Protein AF-T1BDK1-F1 (afdb_monomer)

pLDDT: mean 97.27, std 3.26, range [78.88, 98.88]

Secondary structure (DSSP, 8-state):
-HHHHHHHHHHHHHHHHHHHHTT-HHHHHHHHHHHHHH-TT-HHHHHHHHHHHHHTT-HHHHHHHHHHHHHH-TT-HHHHHHHHHHHHHTT-HHHHGGG-

Sequence (100 aa):
SANKALEAAQIHTQLGEAYMQRGNLKGALAKLQLALKFDDSYVPAHTVLAVLYERIGEYGNAEHQYRRVLDLEPKSGSANNNLGAFLCRTGKVEESLQYF

Organism: NCBI:txid410659

Structure (mmCIF, N/CA/C/O backbone):
data_AF-T1BDK1-F1
#
_entry.id   AF-T1BDK1-F1
#
loop_
_atom_site.group_PDB
_atom_site.id
_atom_site.type_symbol
_atom_site.label_atom_id
_atom_site.label_alt_id
_atom_site.label_comp_id
_atom_site.label_asym_id
_atom_site.label_entity_id
_atom_site.label_seq_id
_atom_site.pdbx_PDB_ins_code
_atom_site.Cartn_x
_atom_site.Cartn_y
_atom_site.Cartn_z
_atom_site.occupancy
_atom_site.B_iso_or_equiv
_atom_site.auth_seq_id
_atom_site.auth_comp_id
_atom_site.auth_asym_id
_atom_site.auth_atom_id
_atom_site.pdbx_PDB_model_num
ATOM 1 N N . SER A 1 1 ? 21.110 -8.749 -7.433 1.00 78.88 1 SER A N 1
ATOM 2 C CA . SER A 1 1 ? 21.584 -8.320 -6.102 1.00 78.88 1 SER A CA 1
ATOM 3 C C . SER A 1 1 ? 20.443 -7.610 -5.397 1.00 78.88 1 SER A C 1
ATOM 5 O O . SER A 1 1 ? 19.585 -7.078 -6.094 1.00 78.88 1 SER A O 1
ATOM 7 N N . ALA A 1 2 ? 20.434 -7.585 -4.060 1.00 79.25 2 ALA A N 1
ATOM 8 C CA . ALA A 1 2 ? 19.404 -6.895 -3.270 1.00 79.25 2 ALA A CA 1
ATOM 9 C C . ALA A 1 2 ? 19.199 -5.432 -3.713 1.00 79.25 2 ALA A C 1
ATOM 11 O O . ALA A 1 2 ? 18.072 -4.972 -3.834 1.00 79.25 2 ALA A O 1
ATOM 12 N N . ASN A 1 3 ? 20.283 -4.754 -4.107 1.00 87.38 3 ASN A N 1
ATOM 13 C CA . ASN A 1 3 ? 20.229 -3.377 -4.601 1.00 87.38 3 ASN A CA 1
ATOM 14 C C . ASN A 1 3 ? 19.340 -3.194 -5.850 1.00 87.38 3 ASN A C 1
ATOM 16 O O . ASN A 1 3 ? 18.619 -2.213 -5.956 1.00 87.38 3 ASN A O 1
ATOM 20 N N . LYS A 1 4 ? 19.340 -4.165 -6.778 1.00 93.38 4 LYS A N 1
ATOM 21 C CA . LYS A 1 4 ? 18.497 -4.105 -7.988 1.00 93.38 4 LYS A CA 1
ATOM 22 C C . LYS A 1 4 ? 17.016 -4.358 -7.689 1.00 93.38 4 LYS A C 1
ATOM 24 O O . LYS A 1 4 ? 16.162 -3.853 -8.406 1.00 93.38 4 LYS A O 1
ATOM 29 N N . ALA A 1 5 ? 16.720 -5.165 -6.669 1.00 95.75 5 ALA A N 1
ATOM 30 C CA . ALA A 1 5 ? 15.348 -5.443 -6.251 1.00 95.75 5 ALA A CA 1
ATOM 31 C C . ALA A 1 5 ? 14.712 -4.199 -5.613 1.00 95.75 5 ALA A C 1
ATOM 33 O O . ALA A 1 5 ? 13.636 -3.780 -6.035 1.00 95.75 5 ALA A O 1
ATOM 34 N N . LEU A 1 6 ? 15.440 -3.550 -4.698 1.00 96.75 6 LEU A N 1
ATOM 35 C CA . LEU A 1 6 ? 15.022 -2.290 -4.083 1.00 96.75 6 LEU A CA 1
ATOM 36 C C . LEU A 1 6 ? 14.797 -1.185 -5.128 1.00 96.75 6 LEU A C 1
ATOM 38 O O . LEU A 1 6 ? 13.768 -0.515 -5.112 1.00 96.75 6 LEU A O 1
ATOM 42 N N . GLU A 1 7 ? 15.727 -1.016 -6.070 1.00 98.00 7 GLU A N 1
ATOM 43 C CA . GLU A 1 7 ? 15.597 -0.027 -7.148 1.00 98.00 7 GLU A CA 1
ATOM 44 C C . GLU A 1 7 ? 14.361 -0.294 -8.028 1.00 98.00 7 GLU A C 1
ATOM 46 O O . GLU A 1 7 ? 13.601 0.622 -8.349 1.00 98.00 7 GLU A O 1
ATOM 51 N N . ALA A 1 8 ? 14.097 -1.558 -8.372 1.00 98.19 8 ALA A N 1
ATOM 52 C CA . ALA A 1 8 ? 12.896 -1.925 -9.117 1.00 98.19 8 ALA A CA 1
ATOM 53 C C . ALA A 1 8 ? 11.612 -1.609 -8.327 1.00 98.19 8 ALA A C 1
ATOM 55 O O . ALA A 1 8 ? 10.658 -1.077 -8.902 1.00 98.19 8 ALA A O 1
ATOM 56 N N . ALA A 1 9 ? 11.590 -1.874 -7.017 1.00 98.56 9 ALA A N 1
ATOM 57 C CA . ALA A 1 9 ? 10.464 -1.533 -6.152 1.00 98.56 9 ALA A CA 1
ATOM 58 C C . ALA A 1 9 ? 10.223 -0.015 -6.085 1.00 98.56 9 ALA A C 1
ATOM 60 O O . ALA A 1 9 ? 9.084 0.439 -6.233 1.00 98.56 9 ALA A O 1
ATOM 61 N N . GLN A 1 10 ? 11.288 0.782 -5.970 1.00 98.62 10 GLN A N 1
ATOM 62 C CA . GLN A 1 10 ? 11.232 2.247 -6.001 1.00 98.62 10 GLN A CA 1
ATOM 63 C C . GLN A 1 10 ? 10.619 2.768 -7.307 1.00 98.62 10 GLN A C 1
ATOM 65 O O . GLN A 1 10 ? 9.641 3.518 -7.280 1.00 98.62 10 GLN A O 1
ATOM 70 N N . ILE A 1 11 ? 11.142 2.327 -8.455 1.00 98.69 11 ILE A N 1
ATOM 71 C CA . ILE A 1 11 ? 10.667 2.758 -9.779 1.00 98.69 11 ILE A CA 1
ATOM 72 C C . ILE A 1 11 ? 9.194 2.391 -9.971 1.00 98.69 11 ILE A C 1
ATOM 74 O O . ILE A 1 11 ? 8.387 3.204 -10.426 1.00 98.69 11 ILE A O 1
ATOM 78 N N . HIS A 1 12 ? 8.815 1.164 -9.619 1.00 98.81 12 HIS A N 1
ATOM 79 C CA . HIS A 1 12 ? 7.434 0.720 -9.757 1.00 98.81 12 HIS A CA 1
ATOM 80 C C . HIS A 1 12 ? 6.476 1.453 -8.810 1.00 98.81 12 HIS A C 1
ATOM 82 O O . HIS A 1 12 ? 5.343 1.725 -9.210 1.00 98.81 12 HIS A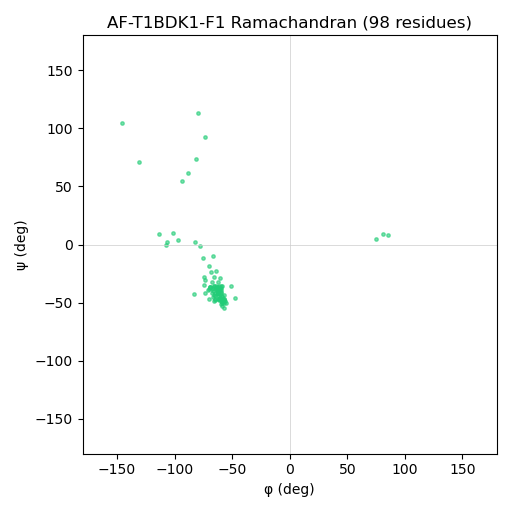 O 1
ATOM 88 N N . THR A 1 13 ? 6.930 1.853 -7.623 1.00 98.88 13 THR A N 1
ATOM 89 C CA . THR A 1 13 ? 6.145 2.689 -6.700 1.00 98.88 13 THR A CA 1
ATOM 90 C C . THR A 1 13 ? 5.897 4.075 -7.284 1.00 98.88 13 THR A C 1
ATOM 92 O O . THR A 1 13 ? 4.744 4.491 -7.386 1.00 98.88 13 THR A O 1
ATOM 95 N N . GLN A 1 14 ? 6.941 4.736 -7.792 1.00 98.88 14 GLN A N 1
ATOM 96 C CA . GLN A 1 14 ? 6.828 6.049 -8.443 1.00 98.88 14 GLN A CA 1
ATOM 97 C C . GLN A 1 14 ? 5.899 6.011 -9.666 1.00 98.88 14 GLN A C 1
ATOM 99 O O . GLN A 1 14 ? 5.074 6.903 -9.867 1.00 98.88 14 GLN A O 1
ATOM 104 N N . LEU A 1 15 ? 5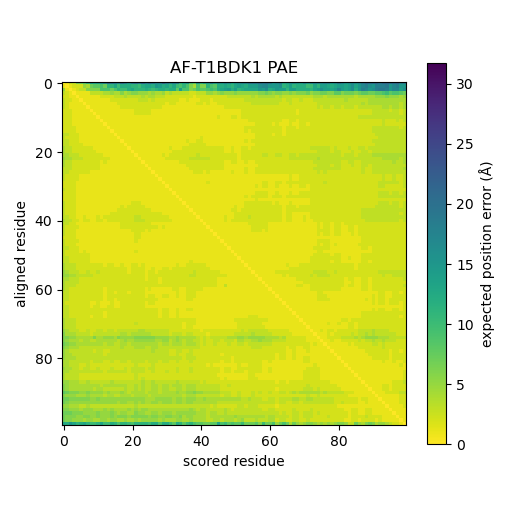.979 4.953 -10.482 1.00 98.81 15 LEU A N 1
ATOM 105 C CA . LEU A 1 15 ? 5.047 4.747 -11.596 1.00 98.81 15 LEU A CA 1
ATOM 106 C C . LEU A 1 15 ? 3.608 4.535 -11.110 1.00 98.81 15 LEU A C 1
ATOM 108 O O . LEU A 1 15 ? 2.671 5.018 -11.748 1.00 98.81 15 LEU A O 1
ATOM 112 N N . GLY A 1 16 ? 3.433 3.817 -9.999 1.00 98.81 16 GLY A N 1
ATOM 113 C CA . GLY A 1 16 ? 2.149 3.630 -9.333 1.00 98.81 16 GLY A CA 1
ATOM 114 C C . GLY A 1 16 ? 1.512 4.962 -8.948 1.00 98.81 16 GLY A C 1
ATOM 115 O O . GLY A 1 16 ? 0.407 5.266 -9.398 1.00 98.81 16 GLY A O 1
ATOM 116 N N . GLU A 1 17 ? 2.242 5.791 -8.206 1.00 98.81 17 GLU A N 1
ATOM 117 C CA . GLU A 1 17 ? 1.821 7.140 -7.808 1.00 98.81 17 GLU A CA 1
ATOM 118 C C . GLU A 1 17 ? 1.479 8.017 -9.020 1.00 98.81 17 GLU A C 1
ATOM 120 O O . GLU A 1 17 ? 0.408 8.628 -9.071 1.00 98.81 17 GLU A O 1
ATOM 125 N N . ALA A 1 18 ? 2.339 8.033 -10.042 1.00 98.75 18 ALA A N 1
ATOM 126 C CA . ALA A 1 18 ? 2.112 8.811 -11.258 1.00 98.75 18 ALA A CA 1
ATOM 127 C C . ALA A 1 18 ? 0.834 8.374 -11.995 1.00 98.75 18 ALA A C 1
ATOM 129 O O . ALA A 1 18 ? 0.083 9.206 -12.514 1.00 98.75 18 ALA A O 1
ATOM 130 N N . TYR A 1 19 ? 0.542 7.072 -12.033 1.00 98.75 19 TYR A N 1
ATOM 131 C CA . TYR A 1 19 ? -0.714 6.570 -12.586 1.00 98.75 19 TYR A CA 1
ATOM 132 C C . TYR A 1 19 ? -1.925 6.928 -11.722 1.00 98.75 19 TYR A C 1
ATOM 134 O O . TYR A 1 19 ? -2.961 7.286 -12.288 1.00 98.75 19 TYR A O 1
ATOM 142 N N . MET A 1 20 ? -1.807 6.926 -10.390 1.00 98.31 20 MET A N 1
ATOM 143 C CA . MET A 1 20 ? -2.874 7.402 -9.499 1.00 98.31 20 MET A CA 1
ATOM 144 C C . MET A 1 20 ? -3.200 8.869 -9.755 1.00 98.31 20 MET A C 1
ATOM 146 O O . MET A 1 20 ? -4.374 9.223 -9.884 1.00 98.31 20 MET A O 1
ATOM 150 N N . GLN A 1 21 ? -2.185 9.723 -9.866 1.00 98.19 21 GLN A N 1
ATOM 151 C CA . GLN A 1 21 ? -2.363 11.153 -10.132 1.00 98.19 21 GLN A CA 1
ATOM 152 C C . GLN A 1 21 ? -3.105 11.396 -11.453 1.00 98.19 21 GLN A C 1
ATOM 154 O O . GLN A 1 21 ? -3.958 12.273 -11.533 1.00 98.19 21 GLN A O 1
ATOM 159 N N . ARG A 1 22 ? -2.862 10.556 -12.466 1.00 98.25 22 ARG A N 1
ATOM 160 C CA . ARG A 1 22 ? -3.552 10.600 -13.769 1.00 98.25 22 ARG A CA 1
ATOM 161 C C . ARG A 1 22 ? -4.918 9.902 -13.785 1.00 98.25 22 ARG A C 1
ATOM 163 O O . ARG A 1 22 ? -5.531 9.799 -14.841 1.00 98.25 22 ARG A O 1
ATOM 170 N N . GLY A 1 23 ? -5.381 9.373 -12.652 1.00 97.94 23 GLY A N 1
ATOM 171 C CA . GLY A 1 23 ? -6.646 8.640 -12.546 1.00 97.94 23 GLY A CA 1
ATOM 172 C C . GLY A 1 23 ? -6.620 7.222 -13.130 1.00 97.94 23 GLY A C 1
ATOM 173 O O . GLY A 1 23 ? -7.642 6.541 -13.122 1.00 97.94 23 GLY A O 1
ATOM 174 N N . ASN A 1 24 ? -5.467 6.728 -13.589 1.00 98.56 24 ASN A N 1
ATOM 175 C CA . ASN A 1 24 ? -5.322 5.354 -14.065 1.00 98.56 24 ASN A CA 1
ATOM 176 C C . ASN A 1 24 ? -5.125 4.389 -12.882 1.00 98.56 24 ASN A C 1
ATOM 178 O O . ASN A 1 24 ? -4.028 3.886 -12.637 1.00 98.56 24 ASN A O 1
ATOM 182 N N . LEU A 1 25 ? -6.205 4.127 -12.144 1.00 98.50 25 LEU A N 1
ATOM 183 C CA . LEU A 1 25 ? -6.168 3.331 -10.910 1.00 98.50 25 LEU A CA 1
ATOM 184 C C . LEU A 1 25 ? -5.781 1.865 -11.164 1.00 98.50 25 LEU A C 1
ATOM 186 O O . LEU A 1 25 ? -5.023 1.282 -10.393 1.00 98.50 25 LEU A O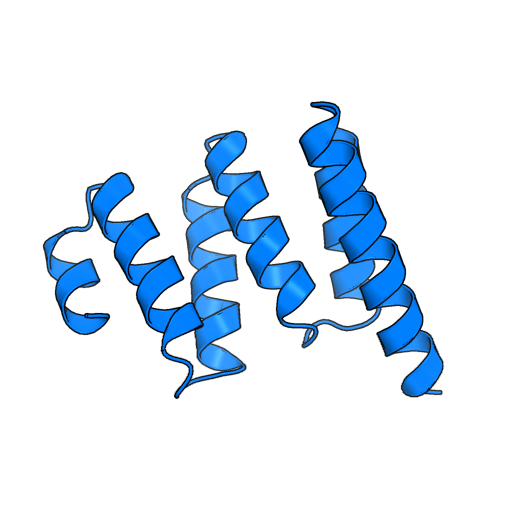 1
ATOM 190 N N . LYS A 1 26 ? -6.212 1.286 -12.293 1.00 98.44 26 LYS A N 1
ATOM 191 C CA . LYS A 1 26 ? -5.824 -0.078 -12.694 1.00 98.44 26 LYS A CA 1
ATOM 192 C C . LYS A 1 26 ? -4.329 -0.176 -13.006 1.00 98.44 26 LYS A C 1
ATOM 194 O O . LYS A 1 26 ? -3.672 -1.131 -12.5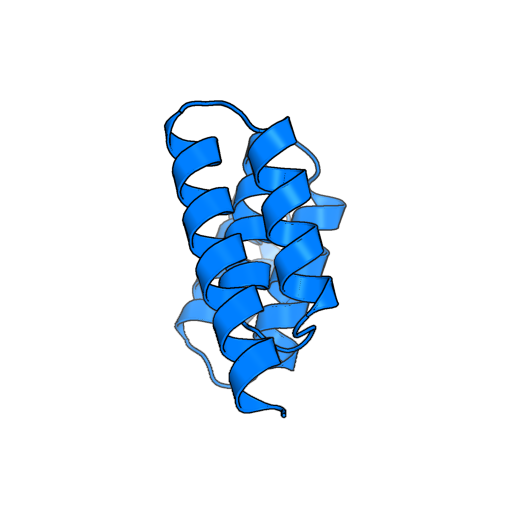96 1.00 98.44 26 LYS A O 1
ATOM 199 N N . GLY A 1 27 ? -3.789 0.811 -13.722 1.00 98.62 27 GLY A N 1
ATOM 200 C CA . GLY A 1 27 ? -2.358 0.902 -13.995 1.00 98.62 27 GLY A CA 1
ATOM 201 C C . GLY A 1 27 ? -1.553 1.053 -12.710 1.00 98.62 27 GLY A C 1
ATOM 202 O O . GLY A 1 27 ? -0.552 0.361 -12.538 1.00 98.62 27 GLY A O 1
ATOM 203 N N . ALA A 1 28 ? -2.014 1.909 -11.795 1.00 98.81 28 ALA A N 1
ATOM 204 C CA . ALA A 1 28 ? -1.376 2.104 -10.500 1.00 98.81 28 ALA A CA 1
ATOM 205 C C . ALA A 1 28 ? -1.296 0.801 -9.697 1.00 98.81 28 ALA A C 1
ATOM 207 O O . ALA A 1 28 ? -0.211 0.427 -9.253 1.00 98.81 28 ALA A O 1
ATOM 208 N N . LEU A 1 29 ? -2.411 0.068 -9.604 1.00 98.81 29 LEU A N 1
ATOM 209 C CA . LEU A 1 29 ? -2.484 -1.205 -8.884 1.00 98.81 29 LEU A CA 1
ATOM 210 C C . LEU A 1 29 ? -1.456 -2.203 -9.419 1.00 98.81 29 LEU A C 1
ATOM 212 O O . LEU A 1 29 ? -0.693 -2.785 -8.651 1.00 98.81 29 LEU A O 1
ATOM 216 N N . ALA A 1 30 ? -1.384 -2.345 -10.744 1.00 98.75 30 ALA A N 1
ATOM 217 C CA . ALA A 1 30 ? -0.445 -3.258 -11.382 1.00 98.75 30 ALA A CA 1
ATOM 218 C C . ALA A 1 30 ? 1.022 -2.900 -11.088 1.00 98.75 30 ALA A C 1
ATOM 220 O O . ALA A 1 30 ? 1.848 -3.795 -10.910 1.00 98.75 30 ALA A O 1
ATOM 221 N N . LYS A 1 31 ? 1.368 -1.605 -11.037 1.00 98.81 31 LYS A N 1
ATOM 222 C CA . LYS A 1 31 ? 2.739 -1.170 -10.732 1.00 98.81 31 LYS A CA 1
ATOM 223 C C . LYS A 1 31 ? 3.083 -1.357 -9.260 1.00 98.81 31 LYS 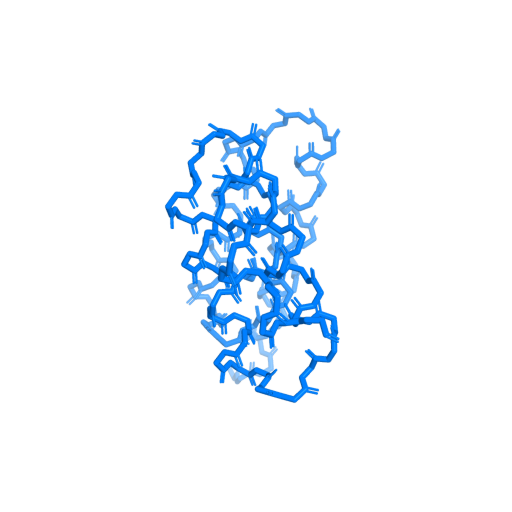A C 1
ATOM 225 O O . LYS A 1 31 ? 4.145 -1.891 -8.975 1.00 98.81 31 LYS A O 1
ATOM 230 N N . LEU A 1 32 ? 2.177 -1.035 -8.345 1.00 98.88 32 LEU A N 1
ATOM 231 C CA . LEU A 1 32 ? 2.408 -1.207 -6.908 1.00 98.88 32 LEU A CA 1
ATOM 232 C C . LEU A 1 32 ? 2.519 -2.683 -6.510 1.00 98.88 32 LEU A C 1
ATOM 234 O O . LEU A 1 32 ? 3.420 -3.054 -5.766 1.00 98.88 32 LEU A O 1
ATOM 238 N N . GLN A 1 33 ? 1.687 -3.558 -7.082 1.00 98.69 33 GLN A N 1
ATOM 239 C CA . GLN A 1 33 ? 1.835 -5.004 -6.889 1.00 98.69 33 GLN A CA 1
ATOM 240 C C . GLN A 1 33 ? 3.166 -5.523 -7.436 1.00 98.69 33 GLN A C 1
ATOM 242 O O . GLN A 1 33 ? 3.763 -6.420 -6.851 1.00 98.69 33 GLN A O 1
ATOM 247 N N . LEU A 1 34 ? 3.642 -4.978 -8.558 1.00 98.69 34 LEU A N 1
ATOM 248 C CA . LEU A 1 34 ? 4.941 -5.352 -9.103 1.00 98.69 34 LEU A CA 1
ATOM 249 C C . LEU A 1 34 ? 6.095 -4.847 -8.227 1.00 98.69 34 LEU A C 1
ATOM 251 O O . LEU A 1 34 ? 7.059 -5.584 -8.058 1.00 98.69 34 LEU A O 1
ATOM 255 N N . ALA A 1 35 ? 5.980 -3.661 -7.620 1.00 98.81 35 ALA A N 1
ATOM 256 C CA . ALA A 1 35 ? 6.957 -3.181 -6.643 1.00 98.81 35 ALA A CA 1
ATOM 257 C C . ALA A 1 35 ? 7.125 -4.184 -5.492 1.00 98.81 35 ALA A C 1
ATOM 259 O O . ALA A 1 35 ? 8.242 -4.615 -5.219 1.00 98.81 35 ALA A O 1
ATOM 260 N N . LEU A 1 36 ? 6.008 -4.650 -4.925 1.00 98.56 36 LEU A N 1
ATOM 261 C CA . LEU A 1 36 ? 6.000 -5.635 -3.837 1.00 98.56 36 LEU A CA 1
ATOM 262 C C . LEU A 1 36 ? 6.428 -7.048 -4.264 1.00 98.56 36 LEU A C 1
ATOM 264 O O . LEU A 1 36 ? 6.804 -7.854 -3.424 1.00 98.56 36 LEU A O 1
ATOM 268 N N . LYS A 1 37 ? 6.403 -7.372 -5.564 1.00 98.44 37 LYS A N 1
ATOM 269 C CA . LYS A 1 37 ? 7.016 -8.613 -6.074 1.00 98.44 37 LYS A CA 1
ATOM 270 C C . LYS A 1 37 ? 8.541 -8.540 -6.113 1.00 98.44 37 LYS A C 1
ATOM 272 O O . LYS A 1 37 ? 9.183 -9.585 -6.083 1.00 98.44 37 LYS A O 1
ATOM 277 N N . PHE A 1 38 ? 9.107 -7.342 -6.260 1.00 98.25 38 PHE A N 1
ATOM 278 C CA . PHE A 1 38 ? 10.555 -7.149 -6.229 1.00 98.25 38 PHE A CA 1
ATOM 279 C C . PHE A 1 38 ? 11.074 -7.041 -4.799 1.00 98.25 38 PHE A C 1
ATOM 281 O O . PHE A 1 38 ? 12.098 -7.646 -4.491 1.00 98.25 38 PHE A O 1
ATOM 288 N N . ASP A 1 39 ? 10.368 -6.304 -3.948 1.00 98.25 39 ASP A N 1
ATOM 289 C CA . ASP A 1 39 ? 10.690 -6.153 -2.534 1.00 98.25 39 ASP A CA 1
ATOM 290 C C . ASP A 1 39 ? 9.390 -6.036 -1.727 1.00 98.25 39 ASP A C 1
ATOM 292 O O . ASP A 1 39 ? 8.716 -5.004 -1.744 1.00 98.25 39 ASP A O 1
ATOM 296 N N . ASP A 1 40 ? 9.035 -7.118 -1.037 1.00 97.94 40 ASP A N 1
ATOM 297 C CA . ASP A 1 40 ? 7.831 -7.232 -0.206 1.00 97.94 40 ASP A CA 1
ATOM 298 C C . ASP A 1 40 ? 7.962 -6.533 1.156 1.00 97.94 40 ASP A C 1
ATOM 300 O O . ASP A 1 40 ? 7.023 -6.525 1.951 1.00 97.94 40 ASP A O 1
ATOM 304 N N . SER A 1 41 ? 9.126 -5.946 1.432 1.00 98.00 41 SER A N 1
ATOM 305 C CA . SER A 1 41 ? 9.408 -5.150 2.622 1.00 98.00 41 SER A CA 1
ATOM 306 C C . SER A 1 41 ? 9.501 -3.654 2.315 1.00 98.00 41 SER A C 1
ATOM 308 O O . SER A 1 41 ? 9.703 -2.843 3.222 1.00 98.00 41 SER A O 1
ATOM 310 N N . TYR A 1 42 ? 9.326 -3.257 1.048 1.00 98.50 42 TYR A N 1
ATOM 311 C CA . TYR A 1 42 ? 9.440 -1.865 0.633 1.00 98.50 42 TYR A CA 1
ATOM 312 C C . TYR A 1 42 ? 8.231 -1.037 1.096 1.00 98.50 42 TYR A C 1
ATOM 314 O O . TYR A 1 42 ? 7.209 -0.918 0.416 1.00 98.50 42 TYR A O 1
ATOM 322 N N . VAL A 1 43 ? 8.373 -0.429 2.275 1.00 98.56 43 VAL A N 1
ATOM 323 C CA . VAL A 1 43 ? 7.335 0.336 2.988 1.00 98.56 43 VAL A CA 1
ATOM 324 C C . VAL A 1 43 ? 6.582 1.352 2.113 1.00 98.56 43 VAL A C 1
ATOM 326 O O . VAL A 1 43 ? 5.348 1.364 2.167 1.00 98.56 43 VAL A O 1
ATOM 329 N N . PRO A 1 44 ? 7.235 2.180 1.269 1.00 98.69 44 PRO A N 1
ATOM 330 C CA . PRO A 1 44 ? 6.511 3.146 0.443 1.00 98.69 44 PRO A CA 1
ATOM 331 C C . PRO A 1 44 ? 5.493 2.501 -0.507 1.00 98.69 44 PRO A C 1
ATOM 333 O O . PRO A 1 44 ? 4.401 3.041 -0.676 1.00 98.69 44 PRO A O 1
ATOM 336 N N . ALA A 1 45 ? 5.787 1.320 -1.066 1.00 98.81 45 ALA A N 1
ATOM 337 C CA . ALA A 1 45 ? 4.839 0.610 -1.925 1.00 98.81 45 ALA A CA 1
ATOM 338 C C . ALA A 1 45 ? 3.584 0.175 -1.158 1.00 98.81 45 ALA A C 1
ATOM 340 O O . ALA A 1 45 ? 2.478 0.337 -1.676 1.00 98.81 45 ALA A O 1
ATOM 341 N N . HIS A 1 46 ? 3.734 -0.325 0.075 1.00 98.88 46 HIS A N 1
ATOM 342 C CA . HIS A 1 46 ? 2.598 -0.670 0.933 1.00 98.88 46 HIS A CA 1
ATOM 343 C C . HIS A 1 46 ? 1.736 0.557 1.249 1.00 98.88 46 HIS A C 1
ATOM 345 O O . HIS A 1 46 ? 0.520 0.505 1.071 1.00 98.88 46 HIS A O 1
ATOM 351 N N . THR A 1 47 ? 2.349 1.680 1.635 1.00 98.75 47 THR A N 1
ATOM 352 C CA . THR A 1 47 ? 1.625 2.926 1.939 1.00 98.75 47 THR A CA 1
ATOM 353 C C . THR A 1 47 ? 0.825 3.426 0.735 1.00 98.75 47 THR A C 1
ATOM 355 O O . THR A 1 47 ? -0.367 3.707 0.852 1.00 98.75 47 THR A O 1
ATOM 358 N N . VAL A 1 48 ? 1.441 3.503 -0.449 1.00 98.75 48 VAL A N 1
ATOM 359 C CA . VAL A 1 48 ? 0.757 3.984 -1.662 1.00 98.75 48 VAL A CA 1
ATOM 360 C C . VAL A 1 48 ? -0.338 3.011 -2.099 1.00 98.75 48 VAL A C 1
ATOM 362 O O . VAL A 1 48 ? -1.416 3.436 -2.519 1.00 98.75 48 VAL A O 1
ATOM 365 N N . LEU A 1 49 ? -0.100 1.703 -1.978 1.00 98.88 49 LEU A N 1
ATOM 366 C CA . LEU A 1 49 ? -1.097 0.685 -2.295 1.00 98.88 49 LEU A CA 1
ATOM 367 C C . LEU A 1 49 ? -2.297 0.743 -1.341 1.00 98.88 49 LEU A C 1
ATOM 369 O O . LEU A 1 49 ? -3.427 0.575 -1.796 1.00 98.88 49 LEU A O 1
ATOM 373 N N . ALA A 1 50 ? -2.078 1.053 -0.062 1.00 98.81 50 ALA A N 1
ATOM 374 C CA . ALA A 1 50 ? -3.150 1.290 0.898 1.00 98.81 50 ALA A CA 1
ATOM 375 C C . ALA A 1 50 ? -4.045 2.462 0.459 1.00 98.81 50 ALA A C 1
ATOM 377 O O . ALA A 1 50 ? -5.256 2.295 0.310 1.00 98.81 50 ALA A O 1
ATOM 378 N N . VAL A 1 51 ? -3.442 3.611 0.133 1.00 98.56 51 VAL A N 1
ATOM 379 C CA . VAL A 1 51 ? -4.156 4.802 -0.366 1.00 98.56 51 VAL A CA 1
ATOM 380 C C . VAL A 1 51 ? -4.894 4.511 -1.678 1.00 98.56 51 VAL A C 1
ATOM 382 O O . VAL A 1 51 ? -6.010 4.991 -1.897 1.00 98.56 51 VAL A O 1
ATOM 385 N N . LEU A 1 52 ? -4.302 3.716 -2.574 1.00 98.75 52 LEU A N 1
ATOM 386 C CA . LEU A 1 52 ? -4.974 3.291 -3.799 1.00 98.75 52 LEU A CA 1
ATOM 387 C C . LEU A 1 52 ? -6.217 2.456 -3.494 1.00 98.75 52 LEU A C 1
ATOM 389 O O . LEU A 1 52 ? -7.266 2.723 -4.079 1.00 98.75 52 LEU A O 1
ATOM 393 N N . TYR A 1 53 ? -6.106 1.478 -2.592 1.00 98.81 53 TYR A N 1
ATOM 394 C CA . TYR A 1 53 ? -7.232 0.646 -2.182 1.00 98.81 53 TYR A CA 1
ATOM 395 C C . TYR A 1 53 ? -8.349 1.472 -1.538 1.00 98.81 53 TYR A C 1
ATOM 397 O O . TYR A 1 53 ? -9.511 1.259 -1.877 1.00 98.81 53 TYR A O 1
ATOM 405 N N . GLU A 1 54 ? -8.022 2.480 -0.720 1.00 97.94 54 GLU A N 1
ATOM 406 C CA . GLU A 1 54 ? -9.018 3.439 -0.221 1.00 97.94 54 GLU A CA 1
ATOM 407 C C . GLU A 1 54 ? -9.761 4.134 -1.365 1.00 97.94 54 GLU A C 1
ATOM 409 O O . GLU A 1 54 ? -10.989 4.217 -1.359 1.00 97.94 54 GLU A O 1
ATOM 414 N N . ARG A 1 55 ? -9.022 4.608 -2.375 1.00 97.12 55 ARG A N 1
ATOM 415 C CA . ARG A 1 55 ? -9.589 5.348 -3.507 1.00 97.12 55 ARG A CA 1
ATOM 416 C C . ARG A 1 55 ? -10.513 4.502 -4.382 1.00 97.12 55 ARG A C 1
ATOM 418 O O . ARG A 1 55 ? -11.403 5.063 -5.016 1.00 97.12 55 ARG A O 1
ATOM 425 N N . ILE A 1 56 ? -10.303 3.187 -4.439 1.00 97.56 56 ILE A N 1
ATOM 426 C CA . ILE A 1 56 ? -11.168 2.259 -5.186 1.00 97.56 56 ILE A CA 1
ATOM 427 C C . ILE A 1 56 ? -12.227 1.569 -4.311 1.00 97.56 56 ILE A C 1
ATOM 429 O O . ILE A 1 56 ? -12.975 0.750 -4.830 1.00 97.56 56 ILE A O 1
ATOM 433 N N . GLY A 1 57 ? -12.325 1.913 -3.020 1.00 97.19 57 GLY A N 1
ATOM 434 C CA . GLY A 1 57 ? -13.338 1.377 -2.099 1.00 97.19 57 GLY A CA 1
ATOM 435 C C . GLY A 1 57 ? -13.020 -0.004 -1.516 1.00 97.19 57 GLY A C 1
ATOM 436 O O . GLY A 1 57 ? -13.854 -0.605 -0.845 1.00 97.19 57 GLY A O 1
ATOM 437 N N . GLU A 1 58 ? -11.807 -0.508 -1.726 1.00 98.44 58 GLU A N 1
ATOM 438 C CA . GLU A 1 58 ? -11.351 -1.826 -1.275 1.00 98.44 58 GLU A CA 1
ATOM 439 C C . GLU A 1 58 ? -10.768 -1.742 0.145 1.00 98.44 58 GLU A C 1
ATOM 441 O O . GLU A 1 58 ? -9.586 -2.002 0.381 1.00 98.44 58 GLU A O 1
ATOM 446 N N . TYR A 1 59 ? -11.590 -1.338 1.116 1.00 98.31 59 TYR A N 1
ATOM 447 C CA . TYR A 1 59 ? -11.119 -0.974 2.460 1.00 98.31 59 TYR A CA 1
ATOM 448 C C . TYR A 1 59 ? -10.423 -2.113 3.213 1.00 98.31 59 TYR A C 1
ATOM 450 O O . TYR A 1 59 ? -9.433 -1.867 3.895 1.00 98.31 59 TYR A O 1
ATOM 458 N N . GLY A 1 60 ? -10.863 -3.365 3.049 1.00 98.44 60 GLY A N 1
ATOM 459 C CA . GLY A 1 60 ? -10.181 -4.509 3.670 1.00 98.44 60 GLY A CA 1
ATOM 460 C C . GLY A 1 60 ? -8.742 -4.678 3.168 1.00 98.44 60 GLY A C 1
ATOM 461 O O . GLY A 1 60 ? -7.829 -4.936 3.952 1.00 98.44 60 GLY A O 1
ATOM 462 N N . ASN A 1 61 ? -8.521 -4.454 1.870 1.00 98.62 61 ASN A N 1
ATOM 463 C CA . ASN A 1 61 ? -7.184 -4.485 1.284 1.00 98.62 61 ASN A CA 1
ATOM 464 C C . ASN A 1 61 ? -6.351 -3.278 1.731 1.00 98.62 61 ASN A C 1
ATOM 466 O O . ASN A 1 61 ? -5.170 -3.443 2.023 1.00 98.62 61 ASN A O 1
ATOM 470 N N . ALA A 1 62 ? -6.953 -2.088 1.831 1.00 98.81 62 ALA A N 1
ATOM 471 C CA . ALA A 1 62 ? -6.273 -0.898 2.344 1.00 98.81 62 ALA A CA 1
ATOM 472 C C . ALA A 1 62 ? -5.752 -1.116 3.772 1.00 98.81 62 ALA A C 1
ATOM 474 O O . ALA A 1 62 ? -4.571 -0.899 4.043 1.00 98.81 62 ALA A O 1
ATOM 475 N N . GLU A 1 63 ? -6.607 -1.622 4.660 1.00 98.69 63 GLU A N 1
ATOM 476 C CA . GLU A 1 63 ? -6.247 -1.917 6.046 1.00 98.69 63 GLU A CA 1
ATOM 477 C C . GLU A 1 63 ? -5.097 -2.915 6.143 1.00 98.69 63 GLU A C 1
ATOM 479 O O . GLU A 1 63 ? -4.152 -2.700 6.901 1.00 98.69 63 GLU A O 1
ATOM 484 N N . HIS A 1 64 ? -5.150 -3.988 5.348 1.00 98.69 64 HIS A N 1
ATOM 485 C CA . HIS A 1 64 ? -4.088 -4.987 5.315 1.00 98.69 64 HIS A CA 1
ATOM 486 C C . HIS A 1 64 ? -2.731 -4.356 4.971 1.00 98.69 64 HIS A C 1
ATOM 488 O O . HIS A 1 64 ? -1.735 -4.640 5.635 1.00 98.69 64 HIS A O 1
ATOM 494 N N . GLN A 1 65 ? -2.688 -3.457 3.982 1.00 98.81 65 GLN A N 1
ATOM 495 C CA . GLN A 1 65 ? -1.453 -2.764 3.612 1.00 98.81 65 GLN A CA 1
ATOM 496 C C . GLN A 1 65 ? -0.976 -1.801 4.709 1.00 98.81 65 GLN A C 1
ATOM 498 O O . GLN A 1 65 ? 0.213 -1.789 5.020 1.00 98.81 65 GLN A O 1
ATOM 503 N N . TYR A 1 66 ? -1.876 -1.045 5.347 1.00 98.69 66 TYR A N 1
ATOM 504 C CA . TYR A 1 66 ? -1.507 -0.165 6.463 1.00 98.69 66 TYR A CA 1
ATOM 505 C C . TYR A 1 66 ? -0.948 -0.931 7.663 1.00 98.69 66 TYR A C 1
ATOM 507 O O . TYR A 1 66 ? 0.062 -0.527 8.237 1.00 98.69 66 TYR A O 1
ATOM 515 N N . ARG A 1 67 ? -1.549 -2.069 8.019 1.00 98.50 67 ARG A N 1
ATOM 516 C CA . ARG A 1 67 ? -1.006 -2.940 9.071 1.00 98.50 67 ARG A CA 1
ATOM 517 C C . ARG A 1 67 ? 0.356 -3.497 8.689 1.00 98.50 67 ARG A C 1
ATOM 519 O O . ARG A 1 67 ? 1.235 -3.555 9.539 1.00 98.50 67 ARG A O 1
ATOM 526 N N . ARG A 1 68 ? 0.575 -3.817 7.409 1.00 98.62 68 ARG A N 1
ATOM 527 C CA . ARG A 1 68 ? 1.890 -4.268 6.950 1.00 98.62 68 ARG A CA 1
ATOM 528 C C . ARG A 1 68 ? 2.966 -3.191 7.083 1.00 98.62 68 ARG A C 1
ATOM 530 O O . ARG A 1 68 ? 4.085 -3.516 7.466 1.00 98.62 68 ARG A O 1
ATOM 537 N N . VAL A 1 69 ? 2.630 -1.923 6.838 1.00 98.56 69 VAL A N 1
ATOM 538 C CA . VAL A 1 69 ? 3.532 -0.794 7.131 1.00 98.56 69 VAL A CA 1
ATOM 539 C C . VAL A 1 69 ? 3.892 -0.764 8.619 1.00 98.56 69 VAL A C 1
ATOM 541 O O . VAL A 1 69 ? 5.065 -0.622 8.950 1.00 98.56 69 VAL A O 1
ATOM 544 N N . LEU A 1 70 ? 2.918 -0.955 9.513 1.00 97.94 70 LEU A N 1
ATOM 545 C CA . LEU A 1 70 ? 3.169 -0.986 10.956 1.00 97.94 70 LEU A CA 1
ATOM 546 C C . LEU A 1 70 ? 4.013 -2.197 11.386 1.00 97.94 70 LEU A C 1
ATOM 548 O O . LEU A 1 70 ? 4.882 -2.053 12.238 1.00 97.94 70 LEU A O 1
ATOM 552 N N . ASP A 1 71 ? 3.821 -3.371 10.784 1.00 98.25 71 ASP A N 1
ATOM 553 C CA . ASP A 1 71 ? 4.664 -4.541 11.063 1.00 98.25 71 ASP A CA 1
ATOM 554 C C . ASP A 1 71 ? 6.131 -4.305 10.668 1.00 98.25 71 ASP A C 1
ATOM 556 O O . ASP A 1 71 ? 7.048 -4.772 11.345 1.00 98.25 71 ASP A O 1
ATOM 560 N N . LEU A 1 72 ? 6.351 -3.621 9.540 1.00 98.06 72 LEU A N 1
ATOM 561 C CA . LEU A 1 72 ? 7.681 -3.284 9.029 1.00 98.06 72 LEU A CA 1
ATOM 562 C C . LEU A 1 72 ? 8.324 -2.151 9.843 1.00 98.06 72 LEU A C 1
ATOM 564 O O . LEU A 1 72 ? 9.535 -2.160 10.065 1.00 98.06 72 LEU A O 1
ATOM 568 N N . GLU A 1 73 ? 7.519 -1.203 10.326 1.00 97.44 73 GLU A N 1
ATOM 569 C CA . GLU A 1 73 ? 7.962 -0.045 11.101 1.00 97.44 73 GLU A CA 1
ATOM 570 C C . GLU A 1 73 ? 7.134 0.152 12.390 1.00 97.44 73 GLU A C 1
ATOM 572 O O . GLU A 1 73 ? 6.402 1.137 12.531 1.00 97.44 73 GLU A O 1
ATOM 577 N N . PRO A 1 74 ? 7.288 -0.715 13.408 1.00 96.31 74 PRO A N 1
ATOM 578 C CA . PRO A 1 74 ? 6.399 -0.754 14.582 1.00 96.31 74 PRO A CA 1
ATOM 579 C C . PRO A 1 74 ? 6.468 0.479 15.490 1.00 96.31 74 PRO A C 1
ATOM 581 O O . PRO A 1 74 ? 5.668 0.631 16.409 1.00 96.31 74 PRO A O 1
ATOM 584 N N . LYS A 1 75 ? 7.445 1.362 15.268 1.00 95.56 75 LYS A N 1
ATOM 585 C CA . LYS A 1 75 ? 7.646 2.605 16.029 1.00 95.56 75 LYS A CA 1
ATOM 586 C C . LYS A 1 75 ? 7.416 3.858 15.181 1.00 95.56 75 LYS A C 1
ATOM 588 O O . LYS A 1 75 ? 7.747 4.958 15.616 1.00 95.56 75 LYS A O 1
ATOM 593 N N . SER A 1 76 ? 6.900 3.701 13.963 1.00 96.19 76 SER A N 1
ATOM 594 C 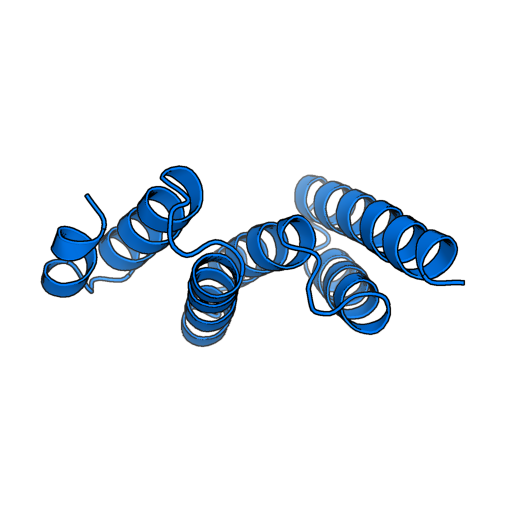CA . SER A 1 76 ? 6.701 4.806 13.033 1.00 96.19 76 SER A CA 1
ATOM 595 C C . SER A 1 76 ? 5.436 5.586 13.381 1.00 96.19 76 SER A C 1
ATOM 597 O O . SER A 1 76 ? 4.314 5.093 13.264 1.00 96.19 76 SER A O 1
ATOM 599 N N . GLY A 1 77 ? 5.613 6.838 13.808 1.00 96.69 77 GLY A N 1
ATOM 600 C CA . GLY A 1 77 ? 4.491 7.741 14.077 1.00 96.69 77 GLY A CA 1
ATOM 601 C C . GLY A 1 77 ? 3.651 8.023 12.827 1.00 96.69 77 GLY A C 1
ATOM 602 O O . GLY A 1 77 ? 2.435 8.159 12.926 1.00 96.69 77 GLY A O 1
ATOM 603 N N . SER A 1 78 ? 4.267 8.045 11.639 1.00 95.56 78 SER A N 1
ATOM 604 C CA . SER A 1 78 ? 3.533 8.200 10.379 1.00 95.56 78 SER A CA 1
ATOM 605 C C . SER A 1 78 ? 2.712 6.955 10.039 1.00 95.56 78 SER A C 1
ATOM 607 O O . SER A 1 78 ? 1.579 7.101 9.588 1.00 95.56 78 SER A O 1
ATOM 609 N N . ALA A 1 79 ? 3.231 5.750 10.301 1.00 96.75 79 ALA A N 1
ATOM 610 C CA . ALA A 1 79 ? 2.480 4.504 10.137 1.00 96.75 79 ALA A CA 1
ATOM 611 C C . ALA A 1 79 ? 1.242 4.467 11.046 1.00 96.75 79 ALA A C 1
ATOM 613 O O . ALA A 1 79 ? 0.138 4.206 10.566 1.00 96.75 79 ALA A O 1
ATOM 614 N N . ASN A 1 80 ? 1.421 4.805 12.328 1.00 97.69 80 ASN A N 1
ATOM 615 C CA . ASN A 1 80 ? 0.326 4.914 13.293 1.00 97.69 80 ASN A CA 1
ATOM 616 C C . ASN A 1 80 ? -0.719 5.944 12.840 1.00 97.69 80 ASN A C 1
ATOM 618 O O . ASN A 1 80 ? -1.894 5.608 12.726 1.00 97.69 80 ASN A O 1
ATOM 622 N N . ASN A 1 81 ? -0.295 7.154 12.466 1.00 97.50 81 ASN A N 1
ATOM 623 C CA . ASN A 1 81 ? -1.205 8.190 11.977 1.00 97.50 81 ASN A CA 1
ATOM 624 C C . ASN A 1 81 ? -1.977 7.754 10.717 1.00 97.50 81 ASN A C 1
ATOM 626 O O . ASN A 1 81 ? -3.178 7.992 10.619 1.00 97.50 81 ASN A O 1
ATOM 630 N N . ASN A 1 82 ? -1.320 7.091 9.760 1.00 97.44 82 ASN A N 1
ATOM 631 C CA . ASN A 1 82 ? -1.970 6.627 8.534 1.00 97.44 82 ASN A CA 1
ATOM 632 C C . ASN A 1 82 ? -3.039 5.560 8.821 1.00 97.44 82 ASN A C 1
ATOM 634 O O . ASN A 1 82 ? -4.161 5.676 8.323 1.00 97.44 82 ASN A O 1
ATOM 638 N N . LEU A 1 83 ? -2.723 4.555 9.650 1.00 98.06 83 LEU A N 1
ATOM 639 C CA . LEU A 1 83 ? -3.687 3.523 10.043 1.00 98.06 83 LEU A CA 1
ATOM 640 C C . LEU A 1 83 ? -4.816 4.116 10.896 1.00 98.06 83 LEU A C 1
ATOM 642 O O . LEU A 1 83 ? -5.982 3.862 10.609 1.00 98.06 83 LEU A O 1
ATOM 646 N N . GLY A 1 84 ? -4.500 4.960 11.880 1.00 98.06 84 GLY A N 1
ATOM 647 C CA . GLY A 1 84 ? -5.486 5.651 12.713 1.00 98.06 84 GLY A CA 1
ATOM 648 C C . GLY A 1 84 ? -6.459 6.488 11.880 1.00 98.06 84 GLY A C 1
ATOM 649 O O . GLY A 1 84 ? -7.673 6.309 11.973 1.00 98.06 84 GLY A O 1
ATOM 650 N N . ALA A 1 85 ? -5.948 7.325 10.974 1.00 97.94 85 ALA A N 1
ATOM 651 C CA . ALA A 1 85 ? -6.770 8.140 10.081 1.00 97.94 85 ALA A CA 1
ATOM 652 C C . ALA A 1 85 ? -7.619 7.299 9.111 1.00 97.94 85 ALA A C 1
ATOM 654 O O . ALA A 1 85 ? -8.746 7.677 8.775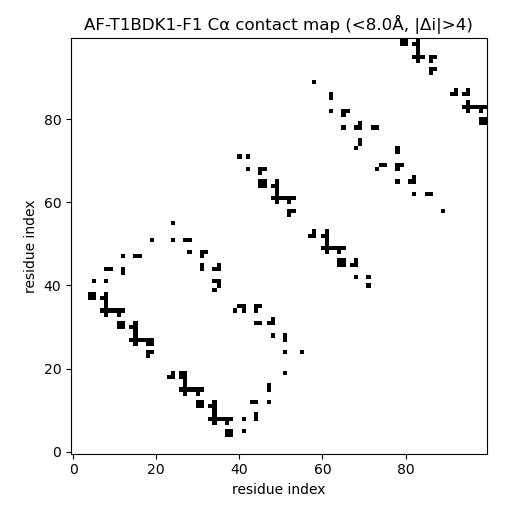 1.00 97.94 85 ALA A O 1
ATOM 655 N N . PHE A 1 86 ? -7.102 6.166 8.636 1.00 98.19 86 PHE A N 1
ATOM 656 C CA . PHE A 1 86 ? -7.871 5.212 7.838 1.00 98.19 86 PHE A CA 1
ATOM 657 C C . PHE A 1 86 ? -9.014 4.579 8.651 1.00 98.19 86 PHE A C 1
ATOM 659 O O . PHE A 1 86 ? -10.160 4.569 8.195 1.00 98.19 86 PHE A O 1
ATOM 666 N N . LEU A 1 87 ? -8.734 4.110 9.869 1.00 98.25 87 LEU A N 1
ATOM 667 C CA . LEU A 1 87 ? -9.721 3.501 10.764 1.00 98.25 87 LEU A CA 1
ATOM 668 C C . LEU A 1 87 ? -10.827 4.498 11.144 1.00 98.25 87 LEU A C 1
ATOM 670 O O . LEU A 1 87 ? -12.006 4.154 11.065 1.00 98.25 87 LEU A O 1
ATOM 674 N N . CYS A 1 88 ? -10.480 5.758 11.438 1.00 96.94 88 CYS A N 1
ATOM 675 C CA . CYS A 1 88 ? -11.462 6.827 11.648 1.00 96.94 88 CYS A CA 1
ATOM 676 C C . CYS A 1 88 ? -12.406 6.983 10.448 1.00 96.94 88 CYS A C 1
ATOM 678 O O . CYS A 1 88 ? -13.625 7.002 10.609 1.00 96.94 88 CYS A O 1
ATOM 680 N N . ARG A 1 89 ? -11.849 7.088 9.233 1.00 95.44 89 ARG A N 1
ATOM 681 C CA . ARG A 1 89 ? -12.628 7.315 8.003 1.00 95.44 89 ARG A CA 1
ATOM 682 C C . ARG A 1 89 ? -13.502 6.125 7.610 1.00 95.44 89 ARG A C 1
ATOM 684 O O . ARG A 1 89 ? -14.494 6.318 6.916 1.00 95.44 89 ARG A O 1
ATOM 691 N N . THR A 1 90 ? -13.152 4.920 8.052 1.00 96.38 90 THR A N 1
ATOM 692 C CA . THR A 1 90 ? -13.881 3.677 7.747 1.00 96.38 90 THR A CA 1
ATOM 693 C C . THR A 1 90 ? -14.790 3.203 8.884 1.00 96.38 90 THR A C 1
ATOM 695 O O . THR A 1 90 ? -15.355 2.114 8.805 1.00 96.38 90 THR A O 1
ATOM 698 N N . GLY A 1 91 ? -14.987 4.030 9.918 1.00 95.62 91 GLY A N 1
ATOM 699 C CA . GLY A 1 91 ? -15.95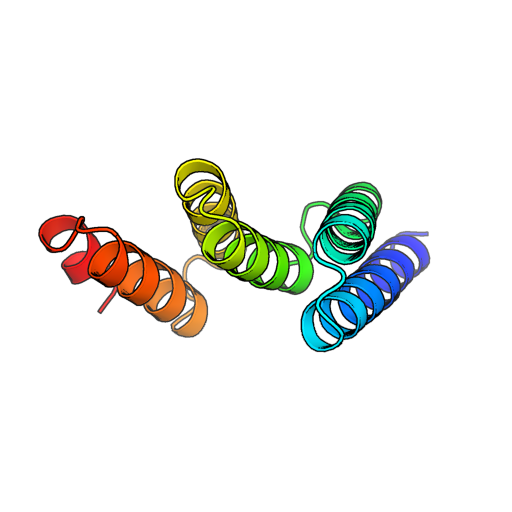0 3.783 10.996 1.00 95.62 91 GLY A CA 1
ATOM 700 C C . GLY A 1 91 ? -15.434 2.913 12.145 1.00 95.62 91 GLY A C 1
ATOM 701 O O . GLY A 1 91 ? -16.211 2.563 13.025 1.00 95.62 91 GLY A O 1
ATOM 702 N N . LYS A 1 92 ? -14.137 2.589 12.177 1.00 96.88 92 LYS A N 1
ATOM 703 C CA . LYS A 1 92 ? -13.474 1.842 13.259 1.00 96.88 92 LYS A CA 1
ATOM 704 C C . LYS A 1 92 ? -12.856 2.798 14.284 1.00 96.88 92 LYS A C 1
ATOM 706 O O . LYS A 1 92 ? -11.653 2.773 14.546 1.00 96.88 92 LYS A O 1
ATOM 711 N N . VAL A 1 93 ? -13.675 3.699 14.822 1.00 95.94 93 VAL A N 1
ATOM 712 C CA . VAL A 1 93 ? -13.205 4.830 15.638 1.00 95.94 93 VAL A CA 1
ATOM 713 C C . VAL A 1 93 ? -12.562 4.356 16.939 1.00 95.94 93 VAL A C 1
ATOM 715 O O . VAL A 1 93 ? -11.471 4.811 17.269 1.00 95.94 93 VAL A O 1
ATOM 718 N N . GLU A 1 94 ? -13.164 3.402 17.644 1.00 97.00 94 GLU A N 1
ATOM 719 C CA . GLU A 1 94 ? -12.624 2.865 18.898 1.00 97.00 94 GLU A CA 1
ATOM 720 C C . GLU A 1 94 ? -11.236 2.256 18.692 1.00 97.00 94 GLU A C 1
ATOM 722 O O . GLU A 1 94 ? -10.338 2.456 19.505 1.00 97.00 94 GLU A O 1
ATOM 727 N N . GLU A 1 95 ? -11.040 1.563 17.569 1.00 96.69 95 GLU A N 1
ATOM 728 C CA . GLU A 1 95 ? -9.748 0.984 17.221 1.00 96.69 95 GLU A CA 1
ATOM 729 C C . GLU A 1 95 ? -8.712 2.060 16.869 1.00 96.69 95 GLU A C 1
ATOM 731 O O . GLU A 1 95 ? -7.543 1.917 17.219 1.00 96.69 95 GLU A O 1
ATOM 736 N N . SER A 1 96 ? -9.119 3.146 16.204 1.00 96.12 96 SER A N 1
ATOM 737 C CA . SER A 1 96 ? -8.199 4.219 15.802 1.00 96.12 96 SER A CA 1
ATOM 738 C C . SER A 1 96 ? -7.502 4.905 16.980 1.00 96.12 96 SER A C 1
ATOM 740 O O . SER A 1 96 ? -6.370 5.358 16.831 1.00 96.12 96 SER A O 1
ATOM 742 N N . LEU A 1 97 ? -8.140 4.941 18.156 1.00 95.38 97 LEU A N 1
ATOM 743 C CA . LEU A 1 97 ? -7.646 5.657 19.337 1.00 95.38 97 LEU A CA 1
ATOM 744 C C . LEU A 1 97 ? -6.330 5.101 19.887 1.00 95.38 97 LEU A C 1
ATOM 746 O O . LEU A 1 97 ? -5.610 5.827 20.556 1.00 95.38 97 LEU A O 1
ATOM 750 N N . GLN A 1 98 ? -5.995 3.839 19.606 1.00 95.25 98 GLN A N 1
ATOM 751 C CA . GLN A 1 98 ? -4.717 3.258 20.034 1.00 95.25 98 GLN A CA 1
ATOM 752 C C . GLN A 1 98 ? -3.521 3.737 19.191 1.00 95.25 98 GLN A C 1
ATOM 754 O O . GLN A 1 98 ? -2.376 3.451 19.534 1.00 95.25 98 GLN A O 1
ATOM 759 N N . TYR A 1 99 ? -3.789 4.400 18.061 1.00 93.12 99 TYR A N 1
ATOM 760 C CA . TYR A 1 99 ? -2.786 4.834 17.089 1.00 93.12 99 TYR A CA 1
ATOM 761 C C . TYR A 1 99 ? -2.532 6.355 17.118 1.00 93.12 99 TYR A C 1
ATOM 763 O O . TYR A 1 99 ? -1.719 6.843 16.331 1.00 93.12 99 TYR A O 1
ATOM 771 N N . PHE A 1 100 ? -3.196 7.088 18.018 1.00 86.06 100 PHE A N 1
ATOM 772 C CA . PHE A 1 100 ? -2.940 8.500 18.333 1.00 86.06 100 PHE A CA 1
ATOM 773 C C . PHE A 1 100 ? -2.320 8.629 19.726 1.00 86.06 100 PHE A C 1
ATOM 775 O O . PHE A 1 100 ? -1.434 9.500 19.881 1.00 86.06 100 PHE A O 1
#

Nearest PDB structures (foldseek):
  6b85-assembly1_J  TM=8.575E-01  e=2.965E-05  synthetic construct
  4cgv-assembly4_D  TM=9.084E-01  e=1.456E-04  Homo sapiens
  6fdp-assembly1_A  TM=8.847E-01  e=1.048E-04  Homo sapiens
  5lyp-assembly1_A  TM=8.992E-01  e=2.521E-04  Saccharomyces cerevisiae
  6hpg-assembly1_A  TM=8.836E-01  e=4.610E-04  Arabidopsis thaliana

Mean predicted aligned error: 2.34 Å

InterPro domains:
  IPR011990 Tetratricopeptide-like helical domain superfamily [G3DSA:1.25.40.10] (2-100)
  IPR011990 Tetratricopeptide-like helical domain superfamily [SSF48452] (6-100)
  IPR019734 Tetratricopeptide repeat [PS50005] (9-42)
  IPR019734 Tetratricopeptide repeat [PS50005] (43-76)
  IPR019734 Tetratricopeptide repeat [SM00028] (9-42)
  IPR019734 Tetratricopeptide repeat [SM00028] (43-76)

Radius of gyration: 13.54 Å; Cα contacts (8 Å, |Δi|>4): 126; chains: 1; bounding box: 38×20×34 Å

Solvent-accessible surface area (backbone atoms only — not comparable to full-atom values): 5052 Å² total; per-residue (Å²): 107,72,70,59,26,51,51,49,18,52,55,24,26,56,52,12,51,54,24,44,76,7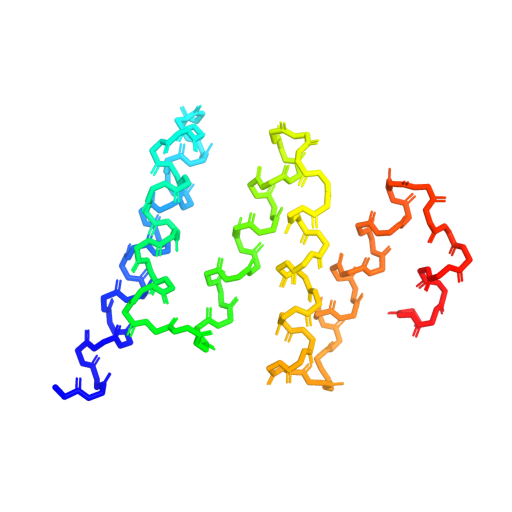1,66,36,55,72,60,12,51,56,26,22,55,49,8,41,72,51,29,78,78,48,50,69,33,31,51,54,45,15,56,48,23,51,76,72,68,39,50,73,60,12,52,54,25,33,50,49,34,28,72,77,36,80,82,38,65,66,39,30,44,53,41,18,56,49,27,46,75,71,71,40,49,83,68,19,61,82,38,111

Foldseek 3Di:
DLVVLQVQLVVLLVQLVVCVVVVVLVSSLVSLVVSCVSPVLNLSSLQSNLVSCVVVVVLVSSLVSLVSSCVSPVPDLVSLVSNLVSCVVVVVNVVSVVSD